Protein AF-A0AA96EK56-F1 (afdb_monomer_lite)

Structure (mmCIF, N/CA/C/O backbone):
data_AF-A0AA96EK56-F1
#
_entry.id   AF-A0AA96EK56-F1
#
loop_
_atom_site.group_PDB
_atom_site.id
_atom_site.type_symbol
_atom_site.label_atom_id
_atom_site.label_alt_id
_atom_site.label_comp_id
_atom_site.label_asym_id
_atom_site.label_entity_id
_atom_site.label_seq_id
_atom_site.pdbx_PDB_ins_code
_atom_site.Cartn_x
_atom_site.Cartn_y
_atom_site.Cartn_z
_atom_site.occupancy
_atom_site.B_iso_or_equiv
_atom_site.auth_seq_id
_atom_site.auth_comp_id
_atom_site.auth_asym_id
_atom_site.auth_atom_id
_atom_site.pdbx_PDB_model_num
ATOM 1 N N . MET A 1 1 ? -5.312 -12.752 24.528 1.00 53.94 1 MET A N 1
ATOM 2 C CA . MET A 1 1 ? -5.010 -11.307 24.641 1.00 53.94 1 MET A CA 1
ATOM 3 C C . MET A 1 1 ? -5.365 -10.680 23.311 1.00 53.94 1 MET A C 1
ATOM 5 O O . MET A 1 1 ? -4.894 -11.195 22.305 1.00 53.94 1 MET A O 1
ATOM 9 N N . ALA A 1 2 ? -6.226 -9.660 23.294 1.00 65.00 2 ALA A N 1
ATOM 10 C CA . ALA A 1 2 ? -6.516 -8.925 22.064 1.00 65.00 2 ALA A CA 1
ATOM 11 C C . ALA A 1 2 ? -5.232 -8.220 21.580 1.00 65.00 2 ALA A C 1
ATOM 13 O O . ALA A 1 2 ? -4.475 -7.719 22.423 1.00 65.00 2 ALA A O 1
ATOM 14 N N . PRO A 1 3 ? -4.930 -8.234 20.271 1.00 75.88 3 PRO A N 1
ATOM 15 C CA . PRO A 1 3 ? -3.764 -7.543 19.743 1.00 75.88 3 PRO A CA 1
ATOM 16 C C . PRO A 1 3 ? -3.931 -6.035 19.967 1.00 75.88 3 PRO A C 1
ATOM 18 O O . PRO A 1 3 ? -5.016 -5.492 19.805 1.00 75.88 3 PRO A O 1
ATOM 21 N N . LYS A 1 4 ? -2.862 -5.347 20.376 1.00 82.00 4 LYS A N 1
ATOM 22 C CA . LYS A 1 4 ? -2.889 -3.895 20.590 1.00 82.00 4 LYS A CA 1
ATOM 23 C C . LYS A 1 4 ? -2.323 -3.189 19.366 1.00 82.00 4 LYS A C 1
ATOM 25 O O . LYS A 1 4 ? -1.251 -3.555 18.889 1.00 82.00 4 LYS A O 1
ATOM 30 N N . PHE A 1 5 ? -3.004 -2.149 18.903 1.00 84.50 5 PHE A N 1
ATOM 31 C CA . PHE A 1 5 ? -2.485 -1.282 17.856 1.00 84.50 5 PHE A CA 1
ATOM 32 C C . PHE A 1 5 ? -1.403 -0.348 18.429 1.00 84.50 5 PHE A C 1
ATOM 34 O O . PHE A 1 5 ? -1.652 0.410 19.365 1.00 84.50 5 PHE A O 1
ATOM 41 N N . THR A 1 6 ? -0.174 -0.437 17.912 1.00 83.62 6 THR A N 1
ATOM 42 C CA . THR A 1 6 ? 0.997 0.321 18.410 1.00 83.62 6 THR A CA 1
ATOM 43 C C . THR A 1 6 ? 1.600 1.257 17.366 1.00 83.62 6 THR A C 1
ATOM 45 O O . THR A 1 6 ? 2.700 1.765 17.562 1.00 83.62 6 THR A O 1
ATOM 48 N N . HIS A 1 7 ? 0.940 1.436 16.224 1.00 85.44 7 HIS A N 1
ATOM 49 C CA . HIS A 1 7 ? 1.453 2.293 15.160 1.00 85.44 7 HIS A CA 1
ATOM 50 C C . HIS A 1 7 ? 1.268 3.770 15.524 1.00 85.44 7 HIS A C 1
ATOM 52 O O . HIS A 1 7 ? 0.227 4.165 16.050 1.00 85.44 7 HIS A O 1
ATOM 58 N N . GLU A 1 8 ? 2.282 4.581 15.231 1.00 84.44 8 GLU A N 1
ATOM 59 C CA . GLU A 1 8 ? 2.285 6.025 15.461 1.00 84.44 8 GLU A CA 1
ATOM 60 C C . GLU A 1 8 ? 2.384 6.765 14.126 1.00 84.44 8 GLU A C 1
ATOM 62 O O . GLU A 1 8 ? 3.226 6.448 13.281 1.00 84.44 8 GLU A O 1
ATOM 67 N N . CYS A 1 9 ? 1.528 7.773 13.950 1.00 82.81 9 CYS A N 1
ATOM 68 C CA . CYS A 1 9 ? 1.567 8.652 12.789 1.00 82.81 9 CYS A CA 1
ATOM 69 C C . CYS A 1 9 ? 2.803 9.558 12.853 1.00 82.81 9 CYS A C 1
ATOM 71 O O . CYS A 1 9 ? 3.092 10.161 13.890 1.00 82.81 9 CYS A O 1
ATOM 73 N N . TYR A 1 10 ? 3.499 9.699 11.725 1.00 79.25 10 TYR A N 1
ATOM 74 C CA . TYR A 1 10 ? 4.645 10.596 11.626 1.00 79.25 10 TYR A CA 1
ATOM 75 C C . TYR A 1 10 ? 4.255 12.069 11.747 1.00 79.25 10 TYR A C 1
ATOM 77 O O . TYR A 1 10 ? 3.291 12.527 11.130 1.00 79.25 10 TYR A O 1
ATOM 85 N N . ASP A 1 11 ? 5.104 12.834 12.430 1.00 82.19 11 ASP A N 1
ATOM 86 C CA . ASP A 1 11 ? 5.088 14.292 12.351 1.00 82.19 11 ASP A CA 1
ATOM 87 C C . ASP A 1 11 ? 5.570 14.769 10.974 1.00 82.19 11 ASP A C 1
ATOM 89 O O . ASP A 1 11 ? 6.413 14.139 10.322 1.00 82.19 11 ASP A O 1
ATOM 93 N N . ASP A 1 12 ? 5.077 15.929 10.542 1.00 80.44 12 ASP A N 1
ATOM 94 C CA . ASP A 1 12 ? 5.386 16.489 9.222 1.00 80.44 12 ASP A CA 1
ATOM 95 C C . ASP A 1 12 ? 6.887 16.752 9.020 1.00 80.44 12 ASP A C 1
ATOM 97 O O . ASP A 1 12 ? 7.416 16.545 7.924 1.00 80.44 12 ASP A O 1
ATOM 101 N N . ALA A 1 13 ? 7.606 17.109 10.089 1.00 81.06 13 ALA A N 1
ATOM 102 C CA . ALA A 1 13 ? 9.058 17.280 10.067 1.00 81.06 13 ALA A CA 1
ATOM 103 C C . ALA A 1 13 ? 9.795 15.959 9.776 1.00 81.06 13 ALA A C 1
ATOM 105 O O . ALA A 1 13 ? 10.721 15.911 8.957 1.00 81.06 13 ALA A O 1
ATOM 106 N N . THR A 1 14 ? 9.356 14.864 10.400 1.00 80.88 14 THR A N 1
ATOM 107 C CA . THR A 1 14 ? 9.932 13.527 10.202 1.00 80.88 14 THR A CA 1
ATOM 108 C C . THR A 1 14 ? 9.676 13.034 8.781 1.00 80.88 14 THR A C 1
ATOM 110 O O . THR A 1 14 ? 10.602 12.571 8.109 1.00 80.88 14 THR A O 1
ATOM 113 N N . ALA A 1 15 ? 8.454 13.218 8.273 1.00 78.06 15 ALA A N 1
ATOM 114 C CA . ALA A 1 15 ? 8.101 12.853 6.904 1.00 78.06 15 ALA A CA 1
ATOM 115 C C . ALA A 1 15 ? 8.898 13.653 5.858 1.00 78.06 15 ALA A C 1
ATOM 117 O O . ALA A 1 15 ? 9.409 13.075 4.896 1.00 78.06 15 ALA A O 1
ATOM 118 N N . ALA A 1 16 ? 9.086 14.962 6.065 1.00 79.19 16 ALA A N 1
ATOM 119 C CA . ALA A 1 16 ? 9.899 15.800 5.181 1.00 79.19 16 ALA A CA 1
ATOM 120 C C . ALA A 1 16 ? 11.374 15.360 5.155 1.00 79.19 16 ALA A C 1
ATOM 122 O O . ALA A 1 16 ? 12.006 15.323 4.094 1.00 79.19 16 ALA A O 1
ATOM 123 N N . THR A 1 17 ? 11.914 14.964 6.309 1.00 82.56 17 THR A N 1
ATOM 124 C CA . THR A 1 17 ? 13.297 14.480 6.430 1.00 82.56 17 THR A CA 1
ATOM 125 C C . THR A 1 17 ? 13.483 13.140 5.714 1.00 82.56 17 THR A C 1
ATOM 127 O O . THR A 1 17 ? 14.450 12.957 4.968 1.00 82.56 17 THR A O 1
ATOM 130 N N . LEU A 1 18 ? 12.526 12.219 5.868 1.00 76.56 18 LEU A N 1
ATOM 131 C CA . LEU A 1 18 ? 12.514 10.937 5.161 1.00 76.56 18 LEU A CA 1
ATOM 132 C C . LEU A 1 18 ? 12.393 11.123 3.648 1.00 76.56 18 LEU A C 1
ATOM 134 O O . LEU A 1 18 ? 13.146 10.484 2.906 1.00 76.56 18 LEU A O 1
ATOM 138 N N . LYS A 1 19 ? 11.533 12.049 3.201 1.00 78.25 19 LYS A N 1
ATOM 139 C CA . LYS A 1 19 ? 11.405 12.426 1.789 1.00 78.25 19 LYS A CA 1
ATOM 140 C C . LYS A 1 19 ? 12.741 12.891 1.232 1.00 78.25 19 LYS A C 1
ATOM 142 O O . LYS A 1 19 ? 13.209 12.356 0.232 1.00 78.25 19 LYS A O 1
ATOM 147 N N . LYS A 1 20 ? 13.402 13.833 1.908 1.00 75.25 20 LYS A N 1
ATOM 148 C CA . LYS A 1 20 ? 14.690 14.386 1.468 1.00 75.25 20 LYS A CA 1
ATOM 149 C C . LYS A 1 20 ? 15.790 13.325 1.386 1.00 75.25 20 LYS A C 1
ATOM 151 O O . LYS A 1 20 ? 16.586 13.359 0.457 1.00 75.25 20 LYS A O 1
ATOM 156 N N . LYS A 1 21 ? 15.827 12.381 2.331 1.00 75.19 21 LYS A N 1
ATOM 157 C CA . LYS A 1 21 ? 16.840 11.314 2.373 1.00 75.19 21 LYS A CA 1
ATOM 158 C C . LYS A 1 21 ? 16.675 10.280 1.253 1.00 75.19 21 LYS A C 1
ATOM 160 O O . LYS A 1 21 ? 17.674 9.734 0.798 1.00 75.19 21 LYS A O 1
ATOM 165 N N . HIS A 1 22 ? 15.441 10.005 0.830 1.00 70.00 22 HIS A N 1
ATOM 166 C CA . HIS A 1 22 ? 15.142 8.925 -0.117 1.00 70.00 22 HIS A CA 1
ATOM 167 C C . HIS A 1 22 ? 14.753 9.410 -1.515 1.00 70.00 22 HIS A C 1
ATOM 169 O O . HIS A 1 22 ? 14.625 8.579 -2.408 1.00 70.00 22 HIS A O 1
ATOM 175 N N . THR A 1 23 ? 14.578 10.721 -1.728 1.00 64.00 23 THR A N 1
ATOM 176 C CA . THR A 1 23 ? 14.319 11.276 -3.064 1.00 64.00 23 THR A CA 1
ATOM 177 C C . THR A 1 23 ? 15.572 11.089 -3.922 1.00 64.00 23 THR A C 1
ATOM 179 O O . THR A 1 23 ? 16.603 11.692 -3.609 1.00 64.00 23 THR A O 1
ATOM 182 N N . PRO A 1 24 ? 15.529 10.259 -4.981 1.00 58.97 24 PRO A N 1
ATOM 183 C CA . PRO A 1 24 ? 16.658 10.142 -5.890 1.00 58.97 24 PRO A CA 1
ATOM 184 C C . PRO A 1 24 ? 16.902 11.494 -6.577 1.00 58.97 24 PRO A C 1
ATOM 186 O O . PRO A 1 24 ? 15.951 12.254 -6.788 1.00 58.97 24 PRO A O 1
ATOM 189 N N . PRO A 1 25 ? 18.156 11.820 -6.938 1.00 61.50 25 PRO A N 1
ATOM 190 C CA . PRO A 1 25 ? 18.436 13.034 -7.694 1.00 61.50 25 PRO A CA 1
ATOM 191 C C . PRO A 1 25 ? 17.586 13.053 -8.976 1.00 61.50 25 PRO A C 1
ATOM 193 O O . PRO A 1 25 ? 17.363 11.989 -9.566 1.00 61.50 25 PRO A O 1
ATOM 196 N N . PRO A 1 26 ? 17.102 14.231 -9.413 1.00 55.59 26 PRO A N 1
ATOM 197 C CA . PRO A 1 26 ? 16.242 14.335 -10.583 1.00 55.59 26 PRO A CA 1
ATOM 198 C C . PRO A 1 26 ? 16.921 13.673 -11.784 1.00 55.59 26 PRO A C 1
ATOM 200 O O . PRO A 1 26 ? 18.045 14.014 -12.160 1.00 55.59 26 PRO A O 1
ATOM 203 N N . ILE A 1 27 ? 16.241 12.690 -12.374 1.00 54.44 27 ILE A N 1
ATOM 204 C CA . ILE A 1 27 ? 16.683 12.069 -13.618 1.00 54.44 27 ILE A CA 1
ATOM 205 C C . ILE A 1 27 ? 16.544 13.147 -14.692 1.00 54.44 27 ILE A C 1
ATOM 207 O O . ILE A 1 27 ? 15.442 13.634 -14.936 1.00 54.44 27 ILE A O 1
ATOM 211 N N . ALA A 1 28 ? 17.663 13.548 -15.300 1.00 50.97 28 ALA A N 1
ATOM 212 C CA . ALA A 1 28 ? 17.655 14.523 -16.385 1.00 50.97 28 ALA A CA 1
ATOM 213 C C . ALA A 1 28 ? 16.632 14.104 -17.465 1.00 50.97 28 ALA A C 1
ATOM 215 O O . ALA A 1 28 ? 16.628 12.927 -17.858 1.00 50.97 28 ALA A O 1
ATOM 216 N N . PRO A 1 29 ? 15.767 15.021 -17.938 1.00 42.47 29 PRO A N 1
ATOM 217 C CA . PRO A 1 29 ? 14.784 14.705 -18.966 1.00 42.47 29 PRO A CA 1
ATOM 218 C C . PRO A 1 29 ? 15.508 14.175 -20.210 1.00 42.47 29 PRO A C 1
ATOM 220 O O . PRO A 1 29 ? 16.436 14.804 -20.712 1.00 42.47 29 PRO A O 1
ATOM 223 N N . GLY A 1 30 ? 15.117 12.982 -20.668 1.00 54.56 30 GLY A N 1
ATOM 224 C CA . GLY A 1 30 ? 15.697 12.334 -21.849 1.00 54.56 30 GLY A CA 1
ATOM 225 C C . GLY A 1 30 ? 16.651 11.164 -21.586 1.00 54.56 30 GLY A C 1
ATOM 226 O O . GLY A 1 30 ? 17.214 10.636 -22.542 1.00 54.56 30 GLY A O 1
ATOM 227 N N . ARG A 1 31 ? 16.843 10.702 -20.340 1.00 50.06 31 ARG A N 1
ATOM 228 C CA . ARG A 1 31 ? 17.556 9.431 -20.107 1.00 50.06 31 ARG A CA 1
ATOM 229 C C . ARG A 1 31 ? 16.654 8.243 -20.476 1.00 50.06 31 ARG A C 1
ATOM 231 O O . ARG A 1 31 ? 15.631 8.065 -19.819 1.00 50.06 31 ARG A O 1
ATOM 238 N N . PRO A 1 32 ? 17.026 7.405 -21.463 1.00 55.78 32 PRO A N 1
ATOM 239 C CA . PRO A 1 32 ? 16.284 6.183 -21.732 1.00 55.78 32 PRO A CA 1
ATOM 240 C C . PRO A 1 32 ? 16.318 5.285 -20.492 1.00 55.78 32 PRO A C 1
ATOM 242 O O . PRO A 1 32 ? 17.369 5.137 -19.849 1.00 55.78 32 PRO A O 1
ATOM 245 N N . THR A 1 33 ? 15.156 4.736 -20.141 1.00 63.62 33 THR A N 1
ATOM 246 C CA . THR A 1 33 ? 14.992 3.755 -19.062 1.00 63.62 33 THR A CA 1
ATOM 247 C C . THR A 1 33 ? 15.891 2.538 -19.306 1.00 63.62 33 THR A C 1
ATOM 249 O O . THR A 1 33 ? 16.283 2.261 -20.440 1.00 63.62 33 THR A O 1
ATOM 252 N N . ALA A 1 34 ? 16.253 1.805 -18.248 1.00 64.50 34 ALA A N 1
ATOM 253 C CA . ALA A 1 34 ? 17.055 0.584 -18.388 1.00 64.50 34 ALA A CA 1
ATOM 254 C C . ALA A 1 34 ? 16.407 -0.396 -19.387 1.00 64.50 34 ALA A C 1
ATOM 256 O O . ALA A 1 34 ? 17.071 -0.844 -20.321 1.00 64.50 34 ALA A O 1
ATOM 257 N N . GLU A 1 35 ? 15.084 -0.571 -19.298 1.00 63.09 35 GLU A N 1
ATOM 258 C CA . GLU A 1 35 ? 14.283 -1.363 -20.239 1.00 63.09 35 GLU A CA 1
ATOM 259 C C . GLU A 1 35 ? 14.498 -0.969 -21.709 1.00 63.09 35 GLU A C 1
ATOM 261 O O . GLU A 1 35 ? 14.769 -1.827 -22.548 1.00 63.09 35 GLU A O 1
ATOM 266 N N . THR A 1 36 ? 14.429 0.326 -22.042 1.00 68.50 36 THR A N 1
ATOM 267 C CA . THR A 1 36 ? 14.584 0.779 -23.438 1.00 68.50 36 THR A CA 1
ATOM 268 C C . THR A 1 36 ? 16.003 0.569 -23.965 1.00 68.50 36 THR A C 1
ATOM 270 O O . THR A 1 36 ? 16.175 0.254 -25.143 1.00 68.50 36 THR A O 1
ATOM 273 N N . LYS A 1 37 ? 17.025 0.655 -23.103 1.00 71.88 37 LYS A N 1
ATOM 274 C CA . LYS A 1 37 ? 18.419 0.363 -23.478 1.00 71.88 37 LYS A CA 1
ATOM 275 C C . LYS A 1 37 ? 18.649 -1.123 -23.748 1.00 71.88 37 LYS A C 1
ATOM 277 O O . LYS A 1 37 ? 19.310 -1.452 -24.731 1.00 71.88 37 LYS A O 1
ATOM 282 N N . PHE A 1 38 ? 18.104 -2.011 -22.915 1.00 72.00 38 PHE A N 1
ATOM 283 C C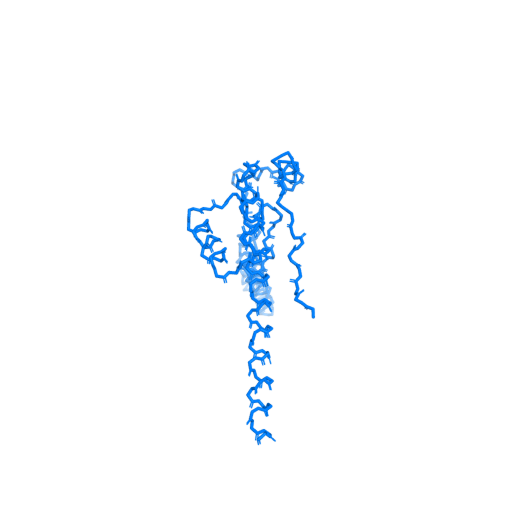A . PHE A 1 38 ? 18.276 -3.458 -23.080 1.00 72.00 38 PHE A CA 1
ATOM 284 C C . PHE A 1 38 ? 17.532 -4.002 -24.300 1.00 72.00 38 PHE A C 1
ATOM 286 O O . PHE A 1 38 ? 18.077 -4.835 -25.024 1.00 72.00 38 PHE A O 1
ATOM 293 N N . VAL A 1 39 ? 16.333 -3.485 -24.581 1.00 70.69 39 VAL A N 1
ATOM 294 C CA . VAL A 1 39 ? 15.585 -3.841 -25.795 1.00 70.69 39 VAL A CA 1
ATOM 295 C C . VAL A 1 39 ? 16.328 -3.372 -27.050 1.00 70.69 39 VAL A C 1
ATOM 297 O O . VAL A 1 39 ? 16.505 -4.157 -27.981 1.00 70.69 39 VAL A O 1
ATOM 300 N N . ALA A 1 40 ? 16.828 -2.131 -27.069 1.00 75.50 40 ALA A N 1
ATOM 301 C CA . ALA A 1 40 ? 17.600 -1.615 -28.201 1.00 75.50 40 ALA A CA 1
ATOM 302 C C . ALA A 1 40 ? 18.900 -2.407 -28.430 1.00 75.50 40 ALA A C 1
ATOM 304 O O . ALA A 1 40 ? 19.209 -2.764 -29.567 1.00 75.50 40 ALA A O 1
ATOM 305 N N . LEU A 1 41 ? 19.631 -2.738 -27.359 1.00 78.50 41 LEU A N 1
ATOM 306 C CA . LEU A 1 41 ? 20.846 -3.554 -27.431 1.00 78.50 41 LEU A CA 1
ATOM 307 C C . LEU A 1 41 ? 20.555 -4.959 -27.984 1.00 78.50 41 LEU A C 1
ATOM 309 O O . LEU A 1 41 ? 21.278 -5.432 -28.860 1.00 78.50 41 LEU A O 1
ATOM 313 N N . GLY A 1 42 ? 19.480 -5.600 -27.513 1.00 72.75 42 GLY A N 1
ATOM 314 C CA . GLY A 1 42 ? 19.061 -6.919 -27.985 1.00 72.75 42 GLY A CA 1
ATOM 315 C C . GLY A 1 42 ? 18.750 -6.934 -29.483 1.00 72.75 42 GLY A C 1
ATOM 316 O O . GLY A 1 42 ? 19.219 -7.816 -30.197 1.00 72.75 42 GLY A O 1
ATOM 317 N N . ILE A 1 43 ? 18.031 -5.923 -29.982 1.00 78.19 43 ILE A N 1
ATOM 318 C CA . ILE A 1 43 ? 17.713 -5.794 -31.413 1.00 78.19 43 ILE A CA 1
ATOM 319 C C . ILE A 1 43 ? 18.991 -5.614 -32.246 1.00 78.19 43 ILE A C 1
ATOM 321 O O . ILE A 1 43 ? 19.180 -6.319 -33.238 1.00 78.19 43 ILE A O 1
ATOM 325 N N . VAL A 1 44 ? 19.893 -4.717 -31.834 1.00 81.44 44 VAL A N 1
ATOM 326 C CA . VAL A 1 44 ? 21.152 -4.455 -32.556 1.00 81.44 44 VAL A CA 1
ATOM 327 C C . VAL A 1 44 ? 22.025 -5.710 -32.638 1.00 81.44 44 VAL A C 1
ATOM 329 O O . VAL A 1 44 ? 22.573 -6.002 -33.700 1.00 81.44 44 VAL A O 1
ATOM 332 N N . LEU A 1 45 ? 22.122 -6.483 -31.552 1.00 76.19 45 LEU A N 1
ATOM 333 C CA . LEU A 1 45 ? 22.910 -7.718 -31.520 1.00 76.19 45 LEU A CA 1
ATOM 334 C C . LEU A 1 45 ? 22.349 -8.798 -32.450 1.00 76.19 45 LEU A C 1
ATOM 336 O O . LEU A 1 45 ? 23.129 -9.465 -33.129 1.00 76.19 45 LEU A O 1
ATOM 340 N N . ILE A 1 46 ? 21.022 -8.935 -32.539 1.00 76.19 46 ILE A N 1
ATOM 341 C CA . ILE A 1 46 ? 20.381 -9.861 -33.484 1.00 76.19 46 ILE A CA 1
ATOM 342 C C . ILE A 1 46 ? 20.751 -9.479 -34.923 1.00 76.19 46 ILE A C 1
ATOM 344 O O . ILE A 1 46 ? 21.250 -10.321 -35.670 1.00 76.19 46 ILE A O 1
ATOM 348 N N . PHE A 1 47 ? 20.575 -8.210 -35.310 1.00 77.81 47 PHE A N 1
ATOM 349 C CA . PHE A 1 47 ? 20.900 -7.755 -36.668 1.00 77.81 47 PHE A CA 1
ATOM 350 C C . PHE A 1 47 ? 22.391 -7.906 -37.003 1.00 77.81 47 PHE A C 1
ATOM 352 O O . PHE A 1 47 ? 22.728 -8.377 -38.090 1.00 77.81 47 PHE A O 1
ATOM 359 N N . ALA A 1 48 ? 23.284 -7.573 -36.067 1.00 76.69 48 ALA A N 1
ATOM 360 C CA . ALA A 1 48 ? 24.724 -7.750 -36.245 1.00 76.69 48 ALA A CA 1
ATOM 361 C C . ALA A 1 48 ? 25.108 -9.231 -36.416 1.00 76.69 48 ALA A C 1
ATOM 363 O O . ALA A 1 48 ? 25.908 -9.565 -37.289 1.00 76.69 48 ALA A O 1
ATOM 364 N N . GLY A 1 49 ? 24.501 -10.132 -35.638 1.00 72.12 49 GLY A N 1
ATOM 365 C CA . GLY A 1 49 ? 24.734 -11.572 -35.742 1.00 72.12 49 GLY A CA 1
ATOM 366 C C . GLY A 1 49 ? 24.266 -12.176 -37.064 1.00 72.12 49 GLY A C 1
ATOM 367 O O . GLY A 1 49 ? 24.972 -13.008 -37.631 1.00 72.12 49 GLY A O 1
ATOM 368 N N . PHE A 1 50 ? 23.127 -11.727 -37.600 1.00 75.38 50 PHE A N 1
ATOM 369 C CA . PHE A 1 50 ? 22.666 -12.135 -38.932 1.00 75.38 50 PHE A CA 1
ATOM 370 C C . PHE A 1 50 ? 23.568 -11.605 -40.051 1.00 75.38 50 PHE A C 1
ATOM 372 O O . PHE A 1 50 ? 23.871 -12.348 -40.984 1.00 75.38 50 PHE A O 1
ATOM 379 N N . ALA A 1 51 ? 24.046 -10.360 -39.949 1.00 75.50 51 ALA A N 1
ATOM 380 C CA . ALA A 1 51 ? 24.976 -9.793 -40.923 1.00 75.50 51 ALA A CA 1
ATOM 381 C C . ALA A 1 51 ? 26.310 -10.561 -40.947 1.00 75.50 51 ALA A C 1
ATOM 383 O O . ALA A 1 51 ? 26.762 -10.986 -42.007 1.00 75.50 51 ALA A O 1
ATOM 384 N N . VAL A 1 52 ? 26.912 -10.813 -39.781 1.00 72.94 52 VAL A N 1
ATOM 385 C CA . VAL A 1 52 ? 28.176 -11.562 -39.670 1.00 72.94 52 VAL A CA 1
ATOM 386 C C . VAL A 1 52 ? 27.982 -13.034 -40.059 1.00 72.94 52 VAL A C 1
ATOM 388 O O . VAL A 1 52 ? 28.761 -13.572 -40.841 1.00 72.94 52 VAL A O 1
ATOM 391 N N . GLY A 1 53 ? 26.918 -13.688 -39.587 1.00 67.69 53 GLY A N 1
ATOM 392 C CA . GLY A 1 53 ? 26.616 -15.078 -39.936 1.00 67.69 53 GLY A CA 1
ATOM 393 C C . GLY A 1 53 ? 26.387 -15.287 -41.437 1.00 67.69 53 GLY A C 1
ATOM 394 O O . GLY A 1 53 ? 26.839 -16.294 -41.982 1.00 67.69 53 GLY A O 1
ATOM 395 N N . GLY A 1 54 ? 25.752 -14.320 -42.110 1.00 70.56 54 GLY A N 1
ATOM 396 C CA . GLY A 1 54 ? 25.543 -14.330 -43.559 1.00 70.56 54 GLY A CA 1
ATOM 397 C C . GLY A 1 54 ? 26.819 -14.077 -44.365 1.00 70.56 54 GLY A C 1
ATOM 398 O O . GLY A 1 54 ? 27.037 -14.740 -45.374 1.00 70.56 54 GLY A O 1
ATOM 399 N N . ILE A 1 55 ? 27.688 -13.170 -43.904 1.00 75.12 55 ILE A N 1
ATOM 400 C CA . ILE A 1 55 ? 28.956 -12.848 -44.583 1.00 75.12 55 ILE A CA 1
ATOM 401 C C . ILE A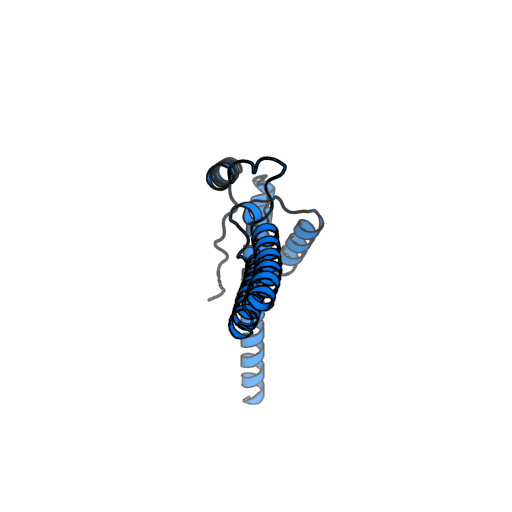 1 55 ? 29.966 -14.000 -44.472 1.00 75.12 55 ILE A C 1
ATOM 403 O O . ILE A 1 55 ? 30.666 -14.295 -45.436 1.00 75.12 55 ILE A O 1
ATOM 407 N N . PHE A 1 56 ? 30.042 -14.663 -43.315 1.00 76.94 56 PHE A N 1
ATOM 408 C CA . PHE A 1 56 ? 31.067 -15.678 -43.036 1.00 76.94 56 PHE A CA 1
ATOM 409 C C . PHE A 1 56 ? 30.564 -17.127 -43.132 1.00 76.94 56 PHE A C 1
ATOM 411 O O . PHE A 1 56 ? 31.311 -18.051 -42.819 1.00 76.94 56 PHE A O 1
ATOM 418 N N . GLY A 1 57 ? 29.307 -17.348 -43.539 1.00 72.94 57 GLY A N 1
ATOM 419 C CA . GLY A 1 57 ? 28.727 -18.694 -43.646 1.00 72.94 57 GLY A CA 1
ATOM 420 C C . GLY A 1 57 ? 28.697 -19.448 -42.312 1.00 72.94 57 GLY A C 1
ATOM 421 O O . GLY A 1 57 ? 28.812 -20.672 -42.282 1.00 72.94 57 GLY A O 1
ATOM 422 N N . ALA A 1 58 ? 28.578 -18.719 -41.201 1.00 75.69 58 ALA A N 1
ATOM 423 C CA . ALA A 1 58 ? 28.674 -19.236 -39.840 1.00 75.69 58 ALA A CA 1
ATOM 424 C C . ALA A 1 58 ? 27.291 -19.192 -39.159 1.00 75.69 58 ALA A C 1
ATOM 426 O O . ALA A 1 58 ? 27.013 -18.279 -38.377 1.00 75.69 58 ALA A O 1
ATOM 427 N N . PRO A 1 59 ? 26.394 -20.162 -39.428 1.00 74.56 59 PRO A N 1
ATOM 428 C CA . PRO A 1 59 ? 25.013 -20.131 -38.932 1.00 74.56 59 PRO A CA 1
ATOM 429 C C . PRO A 1 59 ? 24.923 -20.174 -37.399 1.00 74.56 59 PRO A C 1
ATOM 431 O O . PRO A 1 59 ? 23.971 -19.660 -36.815 1.00 74.56 59 PRO A O 1
ATOM 434 N N . TRP A 1 60 ? 25.942 -20.719 -36.729 1.00 75.19 60 TRP A N 1
ATOM 435 C CA . TRP A 1 60 ? 26.039 -20.741 -35.269 1.00 75.19 60 TRP A CA 1
ATOM 436 C C . TRP A 1 60 ? 26.159 -19.335 -34.653 1.00 75.19 60 TRP A C 1
ATOM 438 O O . TRP A 1 60 ? 25.679 -19.124 -33.541 1.00 75.19 60 TRP A O 1
ATOM 448 N N . VAL A 1 61 ? 26.716 -18.357 -35.381 1.00 73.69 61 VAL A N 1
ATOM 449 C CA . VAL A 1 61 ? 26.802 -16.950 -34.941 1.00 73.69 61 VAL A CA 1
ATOM 450 C C . VAL A 1 61 ? 25.415 -16.303 -34.917 1.00 73.69 61 VAL A C 1
ATOM 452 O O . VAL A 1 61 ? 25.085 -15.587 -33.973 1.00 73.69 61 VAL A O 1
ATOM 455 N N . ALA A 1 62 ? 24.570 -16.605 -35.908 1.00 70.06 62 ALA A N 1
ATOM 456 C CA . ALA A 1 62 ? 23.193 -16.118 -35.949 1.00 70.06 62 ALA A CA 1
ATOM 457 C C . ALA A 1 62 ? 22.344 -16.728 -34.818 1.00 70.06 62 ALA A C 1
ATOM 459 O O . ALA A 1 62 ? 21.610 -16.012 -34.140 1.00 70.06 62 ALA A O 1
ATOM 460 N N . ILE A 1 63 ? 22.506 -18.030 -34.546 1.00 77.88 63 ILE A N 1
ATOM 461 C CA . ILE A 1 63 ? 21.823 -18.712 -33.433 1.00 77.88 63 ILE A CA 1
ATOM 462 C C . ILE A 1 63 ? 22.249 -18.114 -32.082 1.00 77.88 63 ILE A C 1
ATOM 464 O O . ILE A 1 63 ? 21.397 -17.814 -31.244 1.00 77.88 63 ILE A O 1
ATOM 468 N N . ALA A 1 64 ? 23.551 -17.886 -31.878 1.00 76.19 64 ALA A N 1
ATOM 469 C CA . ALA A 1 64 ? 24.066 -17.265 -30.658 1.00 76.19 64 ALA A CA 1
ATOM 470 C C . ALA A 1 64 ? 23.519 -15.839 -30.460 1.00 76.19 64 ALA A C 1
ATOM 472 O O . ALA A 1 64 ? 23.115 -15.479 -29.354 1.00 76.19 64 ALA A O 1
ATOM 473 N N . ALA A 1 65 ? 23.431 -15.045 -31.529 1.00 76.06 65 ALA A N 1
ATOM 474 C CA . ALA A 1 65 ? 22.872 -13.697 -31.473 1.00 76.06 65 ALA A CA 1
ATOM 475 C C . ALA A 1 65 ? 21.370 -13.684 -31.143 1.00 76.06 65 ALA A C 1
ATOM 477 O O . ALA A 1 65 ? 20.925 -12.860 -30.341 1.00 76.06 65 ALA A O 1
ATOM 478 N N . CYS A 1 66 ? 20.593 -14.627 -31.687 1.00 75.75 66 CYS A N 1
ATOM 479 C CA . CYS A 1 66 ? 19.186 -14.805 -31.321 1.00 75.75 66 CYS A CA 1
ATOM 480 C C . CYS A 1 66 ? 19.013 -15.171 -29.840 1.00 75.75 66 CYS A C 1
ATOM 482 O O . CYS A 1 66 ? 18.129 -14.622 -29.182 1.00 75.75 66 CYS A O 1
ATOM 484 N N . LEU A 1 67 ? 19.864 -16.050 -29.297 1.00 81.19 67 LEU A N 1
ATOM 485 C CA . LEU A 1 67 ? 19.826 -16.423 -27.878 1.00 81.19 67 LEU A CA 1
ATOM 486 C C . LEU A 1 67 ? 20.152 -15.238 -26.964 1.00 81.19 67 LEU A C 1
ATOM 488 O O . LEU A 1 67 ? 19.448 -15.013 -25.982 1.00 81.19 67 LEU A O 1
ATOM 492 N N . ILE A 1 68 ? 21.171 -14.444 -27.303 1.00 80.25 68 ILE A N 1
ATOM 493 C CA . ILE A 1 68 ? 21.534 -13.248 -26.531 1.00 80.25 68 ILE A CA 1
ATOM 494 C C . ILE A 1 68 ? 20.406 -12.210 -26.585 1.00 80.25 68 ILE A C 1
ATOM 496 O O . ILE A 1 68 ? 20.009 -11.683 -25.548 1.00 80.25 68 ILE A O 1
ATOM 500 N N . GLY A 1 69 ? 19.831 -11.961 -27.765 1.00 76.12 69 GLY A N 1
ATOM 501 C CA . GLY A 1 69 ? 18.691 -11.054 -27.909 1.00 76.12 69 GLY A CA 1
ATOM 502 C C . GLY A 1 69 ? 17.463 -11.509 -27.111 1.00 76.12 69 GLY A C 1
ATOM 503 O O . GLY A 1 69 ? 16.819 -10.694 -26.448 1.00 76.12 69 GLY A O 1
ATOM 504 N N . PHE A 1 70 ? 17.179 -12.815 -27.099 1.00 80.06 70 PHE A N 1
ATOM 505 C CA . PHE A 1 70 ? 16.115 -13.398 -26.283 1.00 80.06 70 PHE A CA 1
ATOM 506 C C . PHE A 1 70 ? 16.380 -13.231 -24.780 1.00 80.06 70 PHE A C 1
ATOM 508 O O . PHE A 1 70 ? 15.479 -12.834 -24.043 1.00 80.06 70 PHE A O 1
ATOM 515 N N . LEU A 1 71 ? 17.614 -13.457 -24.320 1.00 79.75 71 LEU A N 1
ATOM 516 C CA . LEU A 1 71 ? 17.999 -13.245 -22.920 1.00 79.75 71 LEU A CA 1
ATOM 517 C C . LEU A 1 71 ? 17.871 -11.774 -22.502 1.00 79.75 71 LEU A C 1
ATOM 519 O O . LEU A 1 71 ? 17.333 -11.501 -21.431 1.00 79.75 71 LEU A O 1
ATOM 523 N N . CYS A 1 72 ? 18.275 -10.822 -23.350 1.00 78.75 72 CYS A N 1
ATOM 524 C CA . CYS A 1 72 ? 18.077 -9.391 -23.092 1.00 78.75 72 CYS A CA 1
ATOM 525 C C . CYS A 1 72 ? 16.588 -9.020 -22.991 1.00 78.75 72 CYS A C 1
ATOM 527 O O . CYS A 1 72 ? 16.195 -8.239 -22.122 1.00 78.75 72 CYS A O 1
ATOM 529 N N . PHE A 1 73 ? 15.740 -9.605 -23.841 1.00 78.12 73 PHE A N 1
ATOM 530 C CA . PHE A 1 73 ? 14.293 -9.406 -23.774 1.00 78.12 73 PHE A CA 1
ATOM 531 C C . PHE A 1 73 ? 13.693 -10.004 -22.496 1.00 78.12 73 PHE A C 1
ATOM 533 O O . PHE A 1 73 ? 12.926 -9.332 -21.807 1.00 78.12 73 PHE A O 1
ATOM 540 N N . MET A 1 74 ? 14.079 -11.227 -22.126 1.00 78.12 74 MET A N 1
ATOM 541 C CA . MET A 1 74 ? 13.646 -11.851 -20.873 1.00 78.12 74 MET A CA 1
ATOM 542 C C . MET A 1 74 ? 14.085 -11.030 -19.658 1.00 78.12 74 MET A C 1
ATOM 544 O O . MET A 1 74 ? 13.279 -10.810 -18.759 1.00 78.12 74 MET A O 1
ATOM 548 N N . TRP A 1 75 ? 15.307 -10.493 -19.662 1.00 78.12 75 TRP A N 1
ATOM 549 C CA . TRP A 1 75 ? 15.791 -9.607 -18.602 1.00 78.12 75 TRP A CA 1
ATOM 550 C C . TRP A 1 75 ? 14.937 -8.338 -18.467 1.00 78.12 75 TRP A C 1
ATOM 552 O O . TRP A 1 75 ? 14.509 -8.007 -17.365 1.00 78.12 75 TRP A O 1
ATOM 562 N N . SER A 1 76 ? 14.573 -7.685 -19.579 1.00 73.75 76 SER A N 1
ATOM 563 C CA . SER A 1 76 ? 13.654 -6.532 -19.531 1.00 73.75 76 SER A CA 1
ATOM 564 C C . SER A 1 76 ? 12.273 -6.887 -18.965 1.00 73.75 76 SER A C 1
ATOM 566 O O . SER A 1 76 ? 11.646 -6.070 -18.299 1.00 73.75 76 SER A O 1
ATOM 568 N N . ARG A 1 77 ? 11.793 -8.121 -19.179 1.00 75.19 77 ARG A N 1
ATOM 569 C CA . ARG A 1 77 ? 10.526 -8.597 -18.606 1.00 75.19 77 ARG A CA 1
ATOM 570 C C . ARG A 1 77 ? 10.640 -8.850 -17.108 1.00 75.19 77 ARG A C 1
ATOM 572 O O . ARG A 1 77 ? 9.678 -8.578 -16.395 1.00 75.19 77 ARG A O 1
ATOM 579 N N . VAL A 1 78 ? 11.791 -9.340 -16.648 1.00 76.50 78 VAL A N 1
ATOM 580 C CA . VAL A 1 78 ? 12.093 -9.499 -15.220 1.00 76.50 78 VAL A CA 1
ATOM 581 C C . VAL A 1 78 ? 12.160 -8.133 -14.541 1.00 76.50 78 VAL A C 1
ATOM 583 O O . VAL A 1 78 ? 11.470 -7.949 -13.547 1.00 76.50 78 VAL A O 1
ATOM 586 N N . GLU A 1 79 ? 12.853 -7.144 -15.113 1.00 71.44 79 GLU A N 1
ATOM 587 C CA . GLU A 1 79 ? 12.870 -5.768 -14.581 1.00 71.44 79 GLU A CA 1
ATOM 588 C C . GLU A 1 79 ? 11.464 -5.133 -14.564 1.00 71.44 79 GLU A C 1
ATOM 590 O O . GLU A 1 79 ? 11.068 -4.511 -13.576 1.00 71.44 79 GLU A O 1
ATOM 595 N N . ALA A 1 80 ? 10.662 -5.345 -15.613 1.00 66.06 80 ALA A N 1
ATOM 596 C CA . ALA A 1 80 ? 9.272 -4.879 -15.685 1.00 66.06 80 ALA A CA 1
ATOM 597 C C . ALA A 1 80 ? 8.342 -5.570 -14.673 1.00 66.06 80 ALA A C 1
ATOM 599 O O . ALA A 1 80 ? 7.287 -5.041 -14.307 1.00 66.06 80 ALA A O 1
ATOM 600 N N . TRP A 1 81 ? 8.663 -6.805 -14.291 1.00 69.94 81 TRP A N 1
ATOM 601 C CA . TRP A 1 81 ? 7.926 -7.562 -13.285 1.00 69.94 81 TRP A CA 1
ATOM 602 C C . TRP A 1 81 ? 8.354 -7.145 -11.878 1.00 69.94 81 TRP A C 1
ATOM 604 O O . TRP A 1 81 ? 7.499 -6.898 -11.029 1.00 69.94 81 TRP A O 1
ATOM 614 N N . GLU A 1 82 ? 9.656 -6.985 -11.658 1.00 63.38 82 GLU A N 1
ATOM 615 C CA . GLU A 1 82 ? 10.241 -6.535 -10.400 1.00 63.38 82 GLU A CA 1
ATOM 616 C C . GLU A 1 82 ? 9.839 -5.095 -10.082 1.00 63.38 82 GLU A C 1
ATOM 618 O O . GLU A 1 82 ? 9.542 -4.798 -8.934 1.00 63.3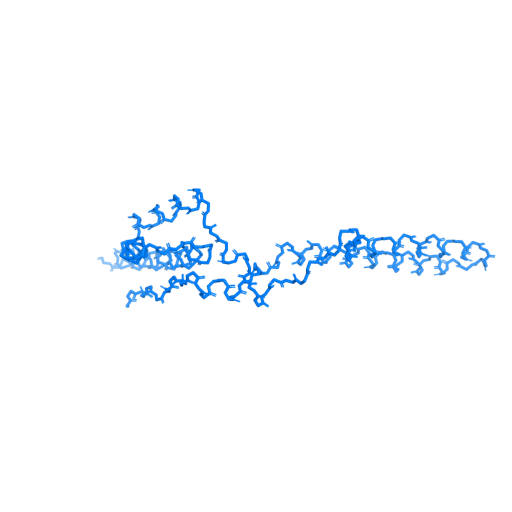8 82 GLU A O 1
ATOM 623 N N . SER A 1 83 ? 9.716 -4.213 -11.077 1.00 57.59 83 SER A N 1
ATOM 624 C CA . SER A 1 83 ? 9.194 -2.854 -10.877 1.00 57.59 83 SER A CA 1
ATOM 625 C C . SER A 1 83 ? 7.725 -2.838 -10.439 1.00 57.59 83 SER A C 1
ATOM 627 O O . SER A 1 83 ? 7.347 -2.002 -9.622 1.00 57.59 83 SER A O 1
ATOM 629 N N . ARG A 1 84 ? 6.911 -3.790 -10.917 1.00 55.22 84 ARG A N 1
ATOM 630 C CA . ARG A 1 84 ? 5.499 -3.955 -10.524 1.00 55.22 84 ARG A CA 1
ATOM 631 C C . ARG A 1 84 ? 5.312 -4.593 -9.150 1.00 55.22 84 ARG A C 1
ATOM 633 O O . ARG A 1 84 ? 4.331 -4.291 -8.482 1.00 55.22 84 ARG A O 1
ATOM 640 N N . HIS A 1 85 ? 6.229 -5.468 -8.747 1.00 51.88 85 HIS A N 1
ATOM 641 C CA . HIS A 1 85 ? 6.209 -6.142 -7.442 1.00 51.88 85 HIS A CA 1
ATOM 642 C C . HIS A 1 85 ? 7.185 -5.514 -6.446 1.00 51.88 85 HIS A C 1
ATOM 644 O O . HIS A 1 85 ? 7.391 -6.048 -5.352 1.00 51.88 85 HIS A O 1
ATOM 650 N N . ARG A 1 86 ? 7.807 -4.386 -6.812 1.00 53.34 86 ARG A N 1
ATOM 651 C CA . ARG A 1 86 ? 8.728 -3.672 -5.942 1.00 53.34 86 ARG A CA 1
ATOM 652 C C . ARG A 1 86 ? 7.946 -3.288 -4.705 1.00 53.34 86 ARG A C 1
ATOM 654 O O . ARG A 1 86 ? 6.878 -2.687 -4.817 1.00 53.34 86 ARG A O 1
ATOM 661 N N . ARG A 1 87 ? 8.477 -3.637 -3.529 1.00 51.69 87 ARG A N 1
ATOM 662 C CA . ARG A 1 87 ? 7.917 -3.108 -2.290 1.00 51.69 87 ARG A CA 1
ATOM 663 C C . ARG A 1 87 ? 7.840 -1.588 -2.455 1.00 51.69 87 ARG A C 1
ATOM 665 O O . ARG A 1 87 ? 8.858 -1.002 -2.845 1.00 51.69 87 ARG A O 1
ATOM 672 N N . PRO A 1 88 ? 6.661 -0.993 -2.246 1.00 58.47 88 PRO A N 1
ATOM 673 C CA . PRO A 1 88 ? 6.479 0.443 -2.359 1.00 58.47 88 PRO A CA 1
ATOM 674 C C . PRO A 1 88 ? 7.588 1.138 -1.585 1.00 58.47 88 PRO A C 1
ATOM 676 O O . PRO A 1 88 ? 7.975 0.712 -0.493 1.00 58.47 88 PRO A O 1
ATOM 679 N N . GLY A 1 89 ? 8.199 2.128 -2.224 1.00 63.03 89 GLY A N 1
ATOM 680 C CA . GLY A 1 89 ? 9.343 2.795 -1.632 1.00 63.03 89 GLY A CA 1
ATOM 681 C C . GLY A 1 89 ? 8.911 3.556 -0.383 1.00 63.03 89 GLY A C 1
ATOM 682 O O . GLY A 1 89 ? 7.759 3.960 -0.255 1.00 63.03 89 GLY A O 1
ATOM 683 N N . VAL A 1 90 ? 9.869 3.877 0.488 1.00 63.78 90 VAL A N 1
ATOM 684 C CA . VAL A 1 90 ? 9.657 4.786 1.634 1.00 63.78 90 VAL A CA 1
ATOM 685 C C . VAL A 1 90 ? 8.988 6.107 1.205 1.00 63.78 90 VAL A C 1
ATOM 687 O O . VAL A 1 90 ? 8.327 6.755 2.007 1.00 63.78 90 VAL A O 1
ATOM 690 N N . LEU A 1 91 ? 9.147 6.513 -0.062 1.00 64.56 91 LEU A N 1
ATOM 691 C CA . LEU A 1 91 ? 8.505 7.694 -0.645 1.00 64.56 91 LEU A CA 1
ATOM 692 C C . LEU A 1 91 ? 7.004 7.522 -0.923 1.00 64.56 91 LEU A C 1
ATOM 694 O O . LEU A 1 91 ? 6.263 8.487 -0.757 1.00 64.56 91 LEU A O 1
ATOM 698 N N . ASP A 1 92 ? 6.565 6.328 -1.314 1.00 70.31 92 ASP A N 1
ATOM 699 C CA . ASP A 1 92 ? 5.148 6.035 -1.562 1.00 70.31 92 ASP A CA 1
ATOM 700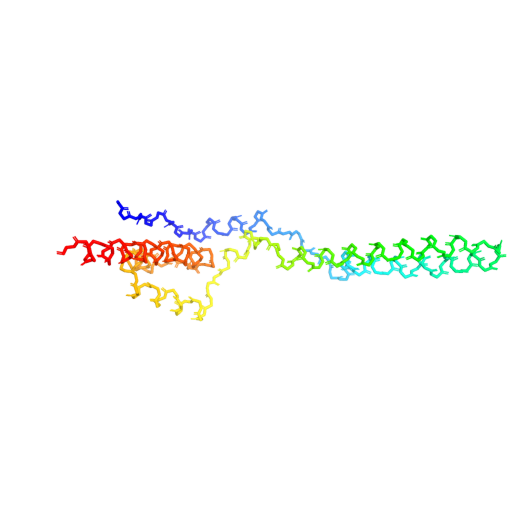 C C . ASP A 1 92 ? 4.396 5.927 -0.227 1.00 70.31 92 ASP A C 1
ATOM 702 O O . ASP A 1 92 ? 3.248 6.337 -0.096 1.00 70.31 92 ASP A O 1
ATOM 706 N N . GLU A 1 93 ? 5.086 5.442 0.807 1.00 72.62 93 GLU A N 1
ATOM 707 C CA . GLU A 1 93 ? 4.573 5.328 2.173 1.00 72.62 93 GLU A CA 1
ATOM 708 C C . GLU A 1 93 ? 4.286 6.681 2.847 1.00 72.62 93 GLU A C 1
ATOM 710 O O . GLU A 1 93 ? 3.402 6.767 3.702 1.00 72.62 93 GLU A O 1
ATOM 715 N N . ILE A 1 94 ? 5.022 7.737 2.481 1.00 81.06 94 ILE A N 1
ATOM 716 C CA . ILE A 1 94 ? 4.874 9.081 3.067 1.00 81.06 94 ILE A CA 1
ATOM 717 C C . ILE A 1 94 ? 3.912 9.989 2.290 1.00 81.06 94 ILE A C 1
ATOM 719 O O . ILE A 1 94 ? 3.738 11.155 2.661 1.00 81.06 94 ILE A O 1
ATOM 723 N N . GLU A 1 95 ? 3.330 9.496 1.199 1.00 82.31 95 GLU A N 1
ATOM 724 C CA . GLU A 1 95 ? 2.364 10.253 0.413 1.00 82.31 95 GLU A CA 1
ATOM 725 C C . GLU A 1 95 ? 1.083 10.477 1.236 1.00 82.31 95 GLU A C 1
ATOM 727 O O . GLU A 1 95 ? 0.636 9.548 1.920 1.00 82.31 95 GLU A O 1
ATOM 732 N N . PRO A 1 96 ? 0.510 11.698 1.235 1.00 85.56 96 PRO A N 1
ATOM 733 C CA . PRO A 1 96 ? -0.758 11.949 1.908 1.00 85.56 96 PRO A CA 1
ATOM 734 C C . PRO A 1 96 ? -1.872 11.098 1.294 1.00 85.56 96 PRO A C 1
ATOM 736 O O . PRO A 1 96 ? -1.843 10.798 0.100 1.00 85.56 96 PRO A O 1
ATOM 739 N N . LEU A 1 97 ? -2.851 10.731 2.119 1.00 86.75 97 LEU A N 1
ATOM 740 C CA . LEU A 1 97 ? -4.008 9.964 1.662 1.00 86.75 97 LEU A CA 1
ATOM 741 C C . LEU A 1 97 ? -4.888 10.791 0.721 1.00 86.75 97 LEU A C 1
ATOM 743 O O . LEU A 1 97 ? -5.139 11.976 0.964 1.00 86.75 97 LEU A O 1
ATOM 747 N N . ASP A 1 98 ? -5.397 10.146 -0.325 1.00 89.38 98 ASP A N 1
ATOM 748 C CA . ASP A 1 98 ? -6.451 10.716 -1.159 1.00 89.38 98 ASP A CA 1
ATOM 749 C C . ASP A 1 98 ? -7.835 10.634 -0.473 1.00 89.38 98 ASP A C 1
ATOM 751 O O . ASP A 1 98 ? -8.016 10.007 0.574 1.00 89.38 98 ASP A O 1
ATOM 755 N N . ALA A 1 99 ? -8.852 11.281 -1.051 1.00 86.19 99 ALA A N 1
ATOM 756 C CA . ALA A 1 99 ? -10.197 11.298 -0.466 1.00 86.19 99 ALA A CA 1
ATOM 757 C C . ALA A 1 99 ? -10.828 9.896 -0.346 1.00 86.19 99 ALA A C 1
ATOM 759 O O . ALA A 1 99 ? -11.582 9.627 0.588 1.00 86.19 99 ALA A O 1
ATOM 760 N N . ARG A 1 100 ? -10.521 8.986 -1.277 1.00 88.94 100 ARG A N 1
ATOM 761 C CA . ARG A 1 100 ? -11.049 7.617 -1.269 1.00 88.94 100 ARG A CA 1
ATOM 762 C C . ARG A 1 100 ? -10.385 6.789 -0.169 1.00 88.94 100 ARG A C 1
ATOM 764 O O . ARG A 1 100 ? -11.050 6.007 0.505 1.00 88.94 100 ARG A O 1
ATOM 771 N N . GLU A 1 101 ? -9.085 6.958 -0.001 1.00 88.44 101 GLU A N 1
ATOM 772 C CA . GLU A 1 101 ? -8.263 6.338 1.025 1.00 88.44 101 GLU A CA 1
ATOM 773 C C . GLU A 1 101 ? -8.641 6.832 2.427 1.00 88.44 101 GLU A C 1
ATOM 775 O O . GLU A 1 101 ? -8.744 6.021 3.347 1.00 88.44 101 GLU A O 1
ATOM 780 N N . LEU A 1 102 ? -8.933 8.128 2.580 1.00 87.88 102 LEU A N 1
ATOM 781 C CA . LEU A 1 102 ? -9.468 8.693 3.822 1.00 87.88 102 LEU A CA 1
ATOM 782 C C . LEU A 1 102 ? -10.828 8.089 4.186 1.00 87.88 102 LEU A C 1
ATOM 784 O O . LEU A 1 102 ? -11.008 7.672 5.329 1.00 87.88 102 LEU A O 1
ATOM 788 N N . ASN A 1 103 ? -11.749 7.972 3.222 1.00 89.94 103 ASN A N 1
ATOM 789 C CA . ASN A 1 103 ? -13.044 7.320 3.449 1.00 89.94 103 ASN A CA 1
ATOM 790 C C . ASN A 1 103 ? -12.863 5.860 3.876 1.00 89.94 103 ASN A C 1
ATOM 792 O O . ASN A 1 103 ? -13.442 5.432 4.864 1.00 89.94 103 ASN A O 1
ATOM 796 N N . ARG A 1 104 ? -11.970 5.117 3.210 1.00 87.75 104 ARG A N 1
ATOM 797 C CA . ARG A 1 104 ? -11.651 3.736 3.599 1.00 87.75 104 ARG A CA 1
ATOM 798 C C . ARG A 1 104 ? -11.111 3.648 5.029 1.00 87.75 104 ARG A C 1
ATOM 800 O O . ARG A 1 104 ? -11.391 2.686 5.738 1.00 87.75 104 ARG A O 1
ATOM 807 N N . MET A 1 105 ? -10.309 4.622 5.450 1.00 87.75 105 MET A N 1
ATOM 808 C CA . MET A 1 105 ? -9.794 4.669 6.814 1.00 87.75 105 MET A CA 1
ATOM 809 C C . MET A 1 105 ? -10.893 4.988 7.834 1.00 87.75 105 MET A C 1
ATOM 811 O O . MET A 1 105 ? -10.884 4.416 8.923 1.00 87.75 105 MET A O 1
ATOM 815 N N . ALA A 1 106 ? -11.849 5.848 7.475 1.00 87.75 106 ALA A N 1
ATOM 816 C CA . ALA A 1 106 ? -13.033 6.122 8.284 1.00 87.75 106 ALA A CA 1
ATOM 817 C C . ALA A 1 106 ? -13.921 4.873 8.428 1.00 87.75 106 ALA A C 1
ATOM 819 O O . ALA A 1 106 ? -14.259 4.514 9.552 1.00 87.75 106 ALA A O 1
ATOM 820 N N . ASP A 1 107 ? -14.180 4.141 7.340 1.00 91.25 107 ASP A N 1
ATOM 821 C CA . ASP A 1 107 ? -14.948 2.885 7.368 1.00 91.25 107 ASP A CA 1
ATOM 822 C C . ASP A 1 107 ? -14.303 1.846 8.309 1.00 91.25 107 ASP A C 1
ATOM 824 O O . ASP A 1 107 ? -14.977 1.165 9.088 1.00 91.25 107 ASP A O 1
ATOM 828 N N . MET A 1 108 ? -12.966 1.742 8.291 1.00 89.19 108 MET A N 1
ATOM 829 C CA . MET A 1 108 ? -12.232 0.887 9.232 1.00 89.19 108 MET A CA 1
ATOM 830 C C . MET A 1 108 ? -12.348 1.388 10.676 1.00 89.19 108 MET A C 1
ATOM 832 O O . MET A 1 108 ? -12.467 0.579 11.591 1.00 89.19 108 MET A O 1
ATOM 836 N N . ALA A 1 109 ? -12.329 2.702 10.901 1.00 87.94 109 ALA A N 1
ATOM 837 C CA . ALA A 1 109 ? -12.502 3.274 12.234 1.00 87.94 109 ALA A CA 1
ATOM 838 C C . ALA A 1 109 ? -13.902 3.002 12.807 1.00 87.94 109 ALA A C 1
ATOM 840 O O . ALA A 1 109 ? -14.038 2.842 14.016 1.00 87.94 109 ALA A O 1
ATOM 841 N N . GLU A 1 110 ? -14.935 2.953 11.966 1.00 88.75 110 GLU A N 1
ATOM 842 C CA . GLU A 1 110 ? -16.296 2.591 12.381 1.00 88.75 110 GLU A CA 1
ATOM 843 C C . GLU A 1 110 ? -16.425 1.093 12.678 1.00 88.75 110 GLU A C 1
ATOM 845 O O . GLU A 1 110 ? -17.080 0.701 13.643 1.00 88.75 110 GLU A O 1
ATOM 850 N N . THR A 1 111 ? -15.759 0.255 11.881 1.00 88.12 111 THR A N 1
ATOM 851 C CA . THR A 1 111 ? -15.824 -1.209 12.013 1.00 88.12 111 THR A CA 1
ATOM 852 C C . THR A 1 111 ? -15.001 -1.728 13.198 1.00 88.12 111 THR A C 1
ATOM 854 O O . THR A 1 111 ? -15.421 -2.663 13.882 1.00 88.12 111 THR A O 1
ATOM 857 N N . TYR A 1 112 ? -13.841 -1.119 13.467 1.00 88.38 112 TYR A N 1
ATOM 858 C CA . TYR A 1 112 ? -12.897 -1.550 14.501 1.00 88.38 112 TYR A CA 1
ATOM 859 C C . TYR A 1 112 ? -12.704 -0.444 15.556 1.00 88.38 112 TYR A C 1
ATOM 861 O O . TYR A 1 112 ? -11.902 0.476 15.356 1.00 88.38 112 TYR A O 1
ATOM 869 N N . PRO A 1 113 ? -13.363 -0.548 16.728 1.00 86.06 113 PRO A N 1
ATOM 870 C CA . PRO A 1 113 ? -13.281 0.458 17.795 1.00 86.06 113 PRO A CA 1
ATOM 871 C C . PRO A 1 113 ? -11.853 0.722 18.291 1.00 86.06 113 PRO A C 1
ATOM 873 O O . PRO A 1 113 ? -11.516 1.824 18.726 1.00 86.06 113 PRO A O 1
ATOM 876 N N . GLU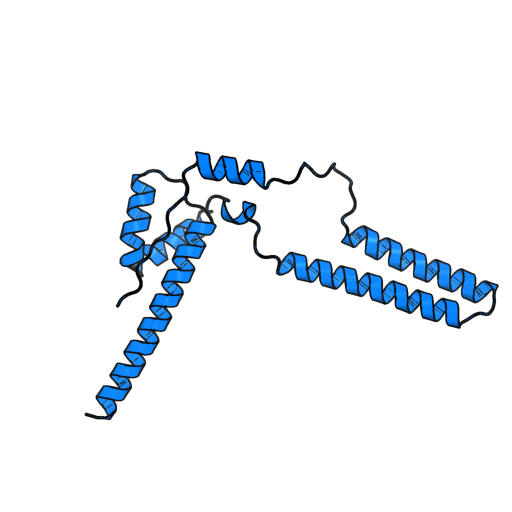 A 1 114 ? -10.995 -0.294 18.204 1.00 85.19 114 GLU A N 1
ATOM 877 C CA . GLU A 1 114 ? -9.584 -0.222 18.578 1.00 85.19 114 GLU A CA 1
ATOM 878 C C . GLU A 1 114 ? -8.821 0.782 17.702 1.00 85.19 114 GLU A C 1
ATOM 880 O O . GLU A 1 114 ? -8.014 1.549 18.220 1.00 85.19 114 GLU A O 1
ATOM 885 N N . LEU A 1 115 ? -9.136 0.859 16.403 1.00 88.12 115 LEU A N 1
ATOM 886 C CA . LEU A 1 115 ? -8.549 1.839 15.484 1.00 88.12 115 LEU A CA 1
ATOM 887 C C . LEU A 1 115 ? -9.154 3.236 15.664 1.00 88.12 115 LEU A C 1
ATOM 889 O O . LEU A 1 115 ? -8.447 4.235 15.516 1.00 88.12 115 LEU A O 1
ATOM 893 N N . HIS A 1 116 ? -10.437 3.314 16.029 1.00 88.00 116 HIS A N 1
ATOM 894 C CA . HIS A 1 116 ? -11.174 4.572 16.170 1.00 88.00 116 HIS A CA 1
ATOM 895 C C . HIS A 1 116 ? -10.478 5.576 17.096 1.00 88.00 116 HIS A C 1
ATOM 897 O O . HIS A 1 116 ? -10.333 6.755 16.760 1.00 88.00 116 HIS A O 1
ATOM 903 N N . SER A 1 117 ? -10.014 5.107 18.258 1.00 86.62 117 SER A N 1
ATOM 904 C CA . SER A 1 117 ? -9.353 5.959 19.254 1.00 86.62 117 SER A CA 1
ATOM 905 C C . SER A 1 117 ? -8.045 6.570 18.737 1.00 86.62 117 SER A C 1
ATOM 907 O O . SER A 1 117 ? -7.798 7.760 18.939 1.00 86.62 117 SER A O 1
ATOM 909 N N . HIS A 1 118 ? -7.245 5.788 18.008 1.00 86.88 118 HIS A N 1
ATOM 910 C CA . HIS A 1 118 ? -5.978 6.232 17.431 1.00 86.88 118 HIS A CA 1
ATOM 911 C C . HIS A 1 118 ? -6.194 7.216 16.280 1.00 86.88 118 HIS A C 1
ATOM 913 O O . HIS A 1 118 ? -5.578 8.281 16.259 1.00 86.88 118 HIS A O 1
ATOM 919 N N . ILE A 1 119 ? -7.119 6.908 15.369 1.00 86.75 119 ILE A N 1
ATOM 920 C CA . ILE A 1 119 ? -7.433 7.776 14.228 1.00 86.75 119 ILE A CA 1
ATOM 921 C C . ILE A 1 119 ? -7.984 9.120 14.714 1.00 86.75 119 ILE A C 1
ATOM 923 O O . ILE A 1 119 ? -7.536 10.176 14.267 1.00 86.75 119 ILE A O 1
ATOM 927 N N . THR A 1 120 ? -8.895 9.103 15.689 1.00 87.31 120 THR A N 1
ATOM 928 C CA . THR A 1 120 ? -9.457 10.328 16.274 1.00 87.31 120 THR A CA 1
ATOM 929 C C . THR A 1 120 ? -8.385 11.167 16.971 1.00 87.31 120 THR A C 1
ATOM 931 O O . THR A 1 120 ? -8.392 12.394 16.850 1.00 87.31 120 THR A O 1
ATOM 934 N N . ALA A 1 121 ? -7.435 10.529 17.666 1.00 87.75 121 ALA A N 1
ATOM 935 C CA . ALA A 1 121 ? -6.302 11.225 18.272 1.00 87.75 121 ALA A CA 1
ATOM 936 C C . ALA A 1 121 ? -5.431 11.916 17.211 1.00 87.75 121 ALA A C 1
ATOM 938 O O . ALA A 1 121 ? -5.142 13.102 17.349 1.00 87.75 121 ALA A O 1
ATOM 939 N N . TRP A 1 122 ? -5.098 11.234 16.111 1.00 89.25 122 TRP A N 1
ATOM 940 C CA . TRP A 1 122 ? -4.310 11.824 15.022 1.00 89.25 122 TRP A CA 1
ATOM 941 C C . TRP A 1 122 ? -5.014 13.007 14.352 1.00 89.25 122 TRP A C 1
ATOM 943 O O . TRP A 1 122 ? -4.382 14.030 14.083 1.00 89.25 122 TRP A O 1
ATOM 953 N N . VAL A 1 123 ? -6.330 12.905 14.140 1.00 86.19 123 VAL A N 1
ATOM 954 C CA . VAL A 1 123 ? -7.146 14.005 13.601 1.00 86.19 123 VAL A CA 1
ATOM 955 C C . VAL A 1 123 ? -7.171 15.189 14.571 1.00 86.19 123 VAL A C 1
ATOM 957 O O . VAL A 1 123 ? -6.994 16.335 14.155 1.00 86.19 123 VAL A O 1
ATOM 960 N N . LYS A 1 124 ? -7.326 14.934 15.877 1.00 87.75 124 LYS A N 1
ATOM 961 C CA . LYS A 1 124 ? -7.309 15.973 16.918 1.00 87.75 124 LYS A CA 1
ATOM 962 C C . LYS A 1 124 ? -5.948 16.669 17.023 1.00 87.75 124 LYS A C 1
ATOM 964 O O . LYS A 1 124 ? -5.898 17.882 17.215 1.00 87.75 124 LYS A O 1
ATOM 969 N N . GLU A 1 125 ? -4.864 15.917 16.853 1.00 85.94 125 GLU A N 1
ATOM 970 C CA . GLU A 1 125 ? -3.484 16.415 16.788 1.00 85.94 125 GLU A CA 1
ATOM 971 C C . GLU A 1 125 ? -3.153 17.116 15.458 1.00 85.94 125 GLU A C 1
ATOM 973 O O . GLU A 1 125 ? -2.060 17.657 15.313 1.00 85.94 125 GLU A O 1
ATOM 978 N N . ARG A 1 126 ? -4.096 17.156 14.503 1.00 82.31 126 ARG A N 1
ATOM 979 C CA . ARG A 1 126 ? -3.932 17.734 13.157 1.00 82.31 126 ARG A CA 1
ATOM 980 C C . ARG A 1 126 ? -2.771 17.120 12.369 1.00 82.31 126 ARG A C 1
ATOM 982 O O . ARG A 1 126 ? -2.106 17.816 11.604 1.00 82.31 126 ARG A O 1
ATOM 989 N N . LYS A 1 127 ? -2.525 15.822 12.547 1.00 84.06 127 LYS A N 1
ATOM 990 C CA . LYS A 1 127 ? -1.478 15.109 11.811 1.00 84.06 127 LYS A CA 1
ATOM 991 C C . LYS A 1 127 ? -1.911 14.821 10.375 1.00 84.06 127 LYS A C 1
ATOM 993 O O . LYS A 1 127 ? -3.065 14.478 10.116 1.00 84.06 127 LYS A O 1
ATOM 998 N N . THR A 1 128 ? -0.966 14.922 9.442 1.00 84.75 128 THR A N 1
ATOM 999 C CA . THR A 1 128 ? -1.187 14.522 8.049 1.00 84.75 128 THR A CA 1
ATOM 1000 C C . THR A 1 128 ? -1.138 13.001 7.942 1.00 84.75 128 THR A C 1
ATOM 1002 O O . THR A 1 128 ? -0.067 12.407 8.081 1.00 84.75 128 THR A O 1
ATOM 1005 N N . LEU A 1 129 ? -2.286 12.386 7.667 1.00 87.06 129 LEU A N 1
ATOM 1006 C CA . LEU A 1 129 ? -2.406 10.945 7.459 1.00 87.06 129 LEU A CA 1
ATOM 1007 C C . LEU A 1 129 ? -1.819 10.544 6.104 1.00 87.06 129 LEU A C 1
ATOM 1009 O O . LEU A 1 129 ? -2.069 11.199 5.086 1.00 87.06 129 LEU A O 1
ATOM 1013 N N . ARG A 1 130 ? -1.034 9.468 6.094 1.00 88.44 130 ARG A N 1
ATOM 1014 C CA . ARG A 1 130 ? -0.280 9.008 4.922 1.00 88.44 130 ARG A CA 1
ATOM 1015 C C . ARG A 1 130 ? -0.598 7.557 4.586 1.00 88.44 130 ARG A C 1
ATOM 1017 O O . ARG A 1 130 ? -1.143 6.819 5.406 1.00 88.44 130 ARG A O 1
ATOM 1024 N N . LYS A 1 131 ? -0.210 7.117 3.387 1.00 86.94 131 LYS A N 1
ATOM 1025 C CA . LYS A 1 131 ? -0.450 5.744 2.896 1.00 86.94 131 LYS A CA 1
ATOM 1026 C C . LYS A 1 131 ? 0.066 4.658 3.838 1.00 86.94 131 LYS A C 1
ATOM 1028 O O . LYS A 1 131 ? -0.599 3.638 4.015 1.00 86.94 131 LYS A O 1
ATOM 1033 N N . ARG A 1 132 ? 1.195 4.893 4.513 1.00 85.81 132 ARG A N 1
ATOM 1034 C CA . ARG A 1 132 ? 1.694 3.989 5.558 1.00 85.81 132 ARG A CA 1
ATOM 1035 C C . ARG A 1 132 ? 0.706 3.790 6.705 1.00 85.81 132 ARG A C 1
ATOM 1037 O O . ARG A 1 132 ? 0.552 2.665 7.173 1.00 85.81 132 ARG A O 1
ATOM 1044 N N . ASP A 1 133 ? 0.073 4.863 7.172 1.00 87.88 133 ASP A N 1
ATOM 1045 C CA . ASP A 1 133 ? -0.866 4.803 8.294 1.00 87.88 133 ASP A CA 1
ATOM 1046 C C . ASP A 1 133 ? -2.092 3.974 7.902 1.00 87.88 133 ASP A C 1
ATOM 1048 O O . ASP A 1 133 ? -2.501 3.077 8.640 1.00 87.88 133 ASP A O 1
ATOM 1052 N N . LEU A 1 134 ? -2.593 4.177 6.678 1.00 87.81 134 LEU A N 1
ATOM 1053 C CA . LEU A 1 134 ? -3.667 3.366 6.110 1.00 87.81 134 LEU A CA 1
ATOM 1054 C C . LEU A 1 134 ? -3.294 1.878 6.048 1.00 87.81 134 LEU A C 1
ATOM 1056 O O . LEU A 1 134 ? -4.115 1.030 6.397 1.00 87.81 134 LEU A O 1
ATOM 1060 N N . TRP A 1 135 ? -2.076 1.534 5.620 1.00 85.75 135 TRP A N 1
ATOM 1061 C CA . TRP A 1 135 ? -1.643 0.133 5.571 1.00 85.75 135 TRP A 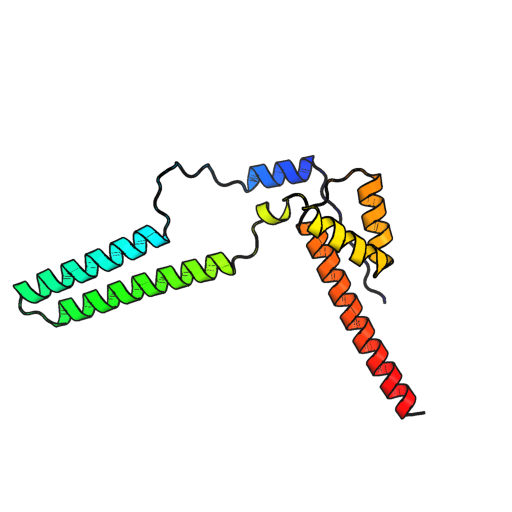CA 1
ATOM 1062 C C . TRP A 1 135 ? -1.481 -0.491 6.945 1.00 85.75 135 TRP A C 1
ATOM 1064 O O . TRP A 1 135 ? -1.847 -1.651 7.119 1.00 85.75 135 TRP A O 1
ATOM 1074 N N . ALA A 1 136 ? -0.972 0.260 7.920 1.00 86.50 136 ALA A N 1
ATOM 1075 C CA . ALA A 1 136 ? -0.891 -0.211 9.294 1.00 86.50 136 ALA A CA 1
ATOM 1076 C C . ALA A 1 136 ? -2.292 -0.521 9.846 1.00 86.50 136 ALA A C 1
ATOM 1078 O O . ALA A 1 136 ? -2.502 -1.595 10.411 1.00 86.50 136 ALA A O 1
ATOM 1079 N N . CYS A 1 137 ? -3.263 0.371 9.621 1.00 87.38 137 CYS A N 1
ATOM 1080 C CA . CYS A 1 137 ? -4.660 0.145 9.991 1.00 87.38 137 CYS A CA 1
ATOM 1081 C C . CYS A 1 137 ? -5.258 -1.076 9.272 1.00 87.38 137 CYS A C 1
ATOM 1083 O O . CYS A 1 137 ? -5.859 -1.926 9.923 1.00 87.38 137 CYS A O 1
ATOM 1085 N N . ALA A 1 138 ? -5.046 -1.207 7.959 1.00 87.62 138 ALA A N 1
ATOM 1086 C CA . ALA A 1 138 ? -5.570 -2.325 7.174 1.00 87.62 138 ALA A CA 1
ATOM 1087 C C . ALA A 1 138 ? -4.970 -3.679 7.592 1.00 87.62 138 ALA A C 1
ATOM 1089 O O . ALA A 1 138 ? -5.689 -4.671 7.684 1.00 87.62 138 ALA A O 1
ATOM 1090 N N . ALA A 1 139 ? -3.667 -3.728 7.879 1.00 86.31 139 ALA A N 1
ATOM 1091 C CA . ALA A 1 139 ? -3.004 -4.940 8.356 1.00 86.31 139 ALA A CA 1
ATOM 1092 C C . ALA A 1 139 ? -3.507 -5.354 9.745 1.00 86.31 139 ALA A C 1
ATOM 1094 O O . ALA A 1 139 ? -3.682 -6.539 10.021 1.00 86.31 139 ALA A O 1
ATOM 1095 N N . PHE A 1 140 ? -3.762 -4.381 10.621 1.00 88.19 140 PHE A N 1
ATOM 1096 C CA . PHE A 1 140 ? -4.331 -4.651 11.935 1.00 88.19 140 PHE A CA 1
ATOM 1097 C C . PHE A 1 140 ? -5.774 -5.163 11.844 1.00 88.19 140 PHE A C 1
ATOM 1099 O O . PHE A 1 140 ? -6.088 -6.174 12.466 1.00 88.19 140 PHE A O 1
ATOM 1106 N N . ALA A 1 141 ? -6.613 -4.530 11.019 1.00 87.00 141 ALA A N 1
ATOM 1107 C CA . ALA A 1 141 ? -7.977 -4.983 10.744 1.00 87.00 141 ALA A CA 1
ATOM 1108 C C . ALA A 1 141 ? -8.009 -6.437 10.237 1.00 87.00 141 ALA A C 1
ATOM 1110 O O . ALA A 1 141 ? -8.741 -7.260 10.779 1.00 87.00 141 ALA A O 1
ATOM 1111 N N . ALA A 1 142 ? -7.136 -6.787 9.285 1.00 87.56 142 ALA A N 1
ATOM 1112 C CA . ALA A 1 142 ? -7.036 -8.154 8.772 1.00 87.56 142 ALA A CA 1
ATOM 1113 C C . ALA A 1 142 ? -6.678 -9.180 9.866 1.00 87.56 142 ALA A C 1
ATOM 1115 O O . ALA A 1 142 ? -7.252 -10.267 9.908 1.00 87.56 142 ALA A O 1
ATOM 1116 N N . ASN A 1 143 ? -5.771 -8.830 10.786 1.00 86.38 143 ASN A N 1
ATOM 1117 C CA . ASN A 1 143 ? -5.432 -9.701 11.917 1.00 86.38 143 ASN A CA 1
ATOM 1118 C C . ASN A 1 143 ? -6.612 -9.887 12.886 1.00 86.38 143 ASN A C 1
ATOM 1120 O O . ASN A 1 143 ? -6.770 -10.964 13.462 1.00 86.38 143 ASN A O 1
ATOM 1124 N N . LEU A 1 144 ? -7.430 -8.850 13.094 1.00 86.62 144 LEU A N 1
ATOM 1125 C CA . LEU A 1 144 ? -8.626 -8.947 13.934 1.00 86.62 144 LEU A CA 1
ATOM 1126 C C . LEU A 1 144 ? -9.691 -9.843 13.308 1.00 86.62 144 LEU A C 1
ATOM 1128 O O . LEU A 1 144 ? -10.277 -10.661 14.016 1.00 86.62 144 LEU A O 1
ATOM 1132 N N . ASP A 1 145 ? -9.911 -9.723 12.000 1.00 87.19 145 ASP A N 1
ATOM 1133 C CA . ASP A 1 145 ? -10.854 -10.575 11.275 1.00 87.19 145 ASP A CA 1
ATOM 1134 C C . ASP A 1 145 ? -10.458 -12.049 11.378 1.00 87.19 145 ASP A C 1
ATOM 1136 O O . ASP A 1 145 ? -11.290 -12.895 11.708 1.00 87.19 145 ASP A O 1
ATOM 1140 N N . GLU A 1 146 ? -9.171 -12.351 11.196 1.00 84.94 146 GLU A N 1
ATOM 1141 C CA . GLU A 1 146 ? -8.651 -13.712 11.327 1.00 84.94 146 GLU A CA 1
ATOM 1142 C C . GLU A 1 146 ? -8.831 -14.260 12.755 1.00 84.94 146 GLU A C 1
ATOM 1144 O O . GLU A 1 146 ? -9.207 -15.418 12.954 1.00 84.94 146 GLU A O 1
ATOM 1149 N N . LEU A 1 147 ? -8.593 -13.433 13.778 1.00 85.12 147 LEU A N 1
ATOM 1150 C CA . LEU A 1 147 ? -8.822 -13.825 15.171 1.00 85.12 147 LEU A CA 1
ATOM 1151 C C . LEU A 1 147 ? -10.299 -14.087 15.458 1.00 85.12 147 LEU A C 1
ATOM 1153 O O . LEU A 1 147 ? -10.623 -15.038 16.176 1.00 85.12 147 LEU A O 1
ATOM 1157 N N . LYS A 1 148 ? -11.190 -13.263 14.904 1.00 84.69 148 LYS A N 1
ATOM 1158 C CA . LYS A 1 148 ? -12.633 -13.428 15.052 1.00 84.69 148 LYS A CA 1
ATOM 1159 C C . LYS A 1 148 ? -13.097 -14.730 14.409 1.00 84.69 148 LYS A C 1
ATOM 1161 O O . LYS A 1 148 ? -13.762 -15.518 15.071 1.00 84.69 148 LYS A O 1
ATOM 1166 N N . GLU A 1 149 ? -12.655 -15.016 13.188 1.00 86.62 149 GLU A N 1
ATOM 1167 C CA . GLU A 1 149 ? -12.983 -16.260 12.486 1.00 86.62 149 GLU A CA 1
ATOM 1168 C C . GLU A 1 149 ? -12.522 -17.499 13.266 1.00 86.62 149 GLU A C 1
ATOM 1170 O O . GLU A 1 149 ? -13.283 -18.454 13.446 1.00 86.62 149 GLU A O 1
ATOM 1175 N N . ARG A 1 150 ? -11.297 -17.469 13.808 1.00 84.69 150 ARG A N 1
ATOM 1176 C CA . ARG A 1 150 ? -10.782 -18.548 14.665 1.00 84.69 150 ARG A CA 1
ATOM 1177 C C . ARG A 1 150 ? -11.606 -18.711 15.943 1.00 84.69 150 ARG A C 1
ATOM 1179 O O . ARG A 1 150 ? -11.845 -19.839 16.368 1.00 84.69 150 ARG A O 1
ATOM 1186 N N . THR A 1 151 ? -12.034 -17.610 16.556 1.00 86.81 151 THR A N 1
ATOM 1187 C CA . THR A 1 151 ? -12.841 -17.633 17.786 1.00 86.81 151 THR A CA 1
ATOM 1188 C C . THR A 1 151 ? -14.229 -18.212 17.515 1.00 86.81 151 THR A C 1
ATOM 1190 O O . THR A 1 151 ? -14.636 -19.153 18.197 1.00 86.81 151 THR A O 1
ATOM 1193 N N . ASP A 1 152 ? -14.897 -17.745 16.459 1.00 88.00 152 ASP A N 1
ATOM 1194 C CA . ASP A 1 152 ? -16.200 -18.248 16.019 1.00 88.00 152 ASP A CA 1
ATOM 1195 C C . ASP A 1 152 ? -16.135 -19.748 15.683 1.00 88.00 152 ASP A C 1
ATOM 1197 O O . ASP A 1 152 ? -17.041 -20.517 16.017 1.00 88.00 152 ASP A O 1
ATOM 1201 N N . ALA A 1 153 ? -15.047 -20.201 15.048 1.00 87.06 153 ALA A N 1
ATOM 1202 C CA . ALA A 1 153 ? -14.827 -21.615 14.759 1.00 87.06 153 ALA A CA 1
ATOM 1203 C C . ALA A 1 153 ? -14.707 -22.461 16.040 1.00 87.06 153 ALA A C 1
ATOM 1205 O O . ALA A 1 153 ? -15.307 -23.535 16.129 1.00 87.06 153 ALA A O 1
ATOM 1206 N N . VAL A 1 154 ? -13.978 -21.976 17.050 1.00 87.19 154 VAL A N 1
ATOM 1207 C CA . VAL A 1 154 ? -13.840 -22.658 18.347 1.00 87.19 154 VAL A CA 1
ATOM 1208 C C . VAL A 1 154 ? -15.173 -22.708 19.097 1.00 87.19 154 VAL A C 1
ATOM 1210 O O . VAL A 1 154 ? -15.522 -23.756 19.642 1.00 87.19 154 VAL A O 1
ATOM 1213 N N . GLU A 1 155 ? -15.950 -21.624 19.101 1.00 86.00 155 GLU A N 1
ATOM 1214 C CA . GLU A 1 155 ? -17.274 -21.607 19.738 1.00 86.00 155 GLU A CA 1
ATOM 1215 C C . GLU A 1 155 ? -18.246 -22.590 19.080 1.00 86.00 155 GLU A C 1
ATOM 1217 O O . GLU A 1 155 ? -18.954 -23.319 19.778 1.00 86.00 155 GLU A O 1
ATOM 1222 N N . ARG A 1 156 ? -18.235 -22.693 17.745 1.00 84.19 156 ARG A N 1
ATOM 1223 C CA . ARG A 1 156 ? -19.034 -23.698 17.025 1.00 84.19 156 ARG A CA 1
ATOM 1224 C C . ARG A 1 156 ? -18.648 -25.120 17.417 1.00 84.19 156 ARG A C 1
ATOM 1226 O O . ARG A 1 156 ? -19.533 -25.930 17.674 1.00 84.19 156 ARG A O 1
ATOM 1233 N N . LEU A 1 157 ? -17.351 -25.423 17.500 1.00 85.25 157 LEU A N 1
ATOM 1234 C CA . LEU A 1 157 ? -16.879 -26.741 17.937 1.00 85.25 157 LEU A CA 1
ATOM 1235 C C . LEU A 1 157 ? -17.317 -27.056 19.371 1.00 85.25 157 LEU A C 1
ATOM 1237 O O . LEU A 1 157 ? -17.752 -28.172 19.646 1.00 85.25 157 LEU A O 1
ATOM 1241 N N . ARG A 1 158 ? -17.262 -26.065 20.267 1.00 80.38 158 ARG A N 1
ATOM 1242 C CA . ARG A 1 158 ? -17.717 -26.212 21.654 1.00 80.38 158 ARG A CA 1
ATOM 1243 C C . ARG A 1 158 ? -19.218 -26.497 21.742 1.00 80.38 158 ARG A C 1
ATOM 1245 O O . ARG A 1 158 ? -19.613 -27.351 22.525 1.00 80.38 158 ARG A O 1
ATOM 1252 N N . ASN A 1 159 ? -20.031 -25.830 20.924 1.00 79.38 159 ASN A N 1
ATOM 1253 C CA . ASN A 1 159 ? -21.484 -26.030 20.889 1.00 79.38 159 ASN A CA 1
ATOM 1254 C C . ASN A 1 159 ? -21.906 -27.369 20.264 1.00 79.38 159 ASN A C 1
ATOM 1256 O O . ASN A 1 159 ? -23.009 -27.823 20.521 1.00 79.38 159 ASN A O 1
ATOM 1260 N N . ILE A 1 160 ? -21.055 -28.003 19.449 1.00 78.88 160 ILE A N 1
ATOM 1261 C CA . ILE A 1 160 ? -21.300 -29.352 18.902 1.00 78.88 160 ILE A CA 1
ATOM 1262 C C . ILE A 1 160 ? -20.983 -30.446 19.938 1.00 78.88 160 ILE A C 1
ATOM 1264 O O . ILE A 1 160 ? -21.518 -31.548 19.857 1.00 78.88 160 ILE A O 1
ATOM 1268 N N . GLN A 1 161 ? -20.090 -30.164 20.890 1.00 61.47 161 GLN A N 1
ATOM 1269 C CA . GLN A 1 161 ? -19.682 -31.106 21.939 1.00 61.47 161 GLN A CA 1
ATOM 1270 C C . GLN A 1 161 ? -20.546 -31.039 23.211 1.00 61.47 161 GLN A C 1
ATOM 1272 O O . GLN A 1 161 ? -20.369 -31.886 24.088 1.00 61.47 161 GLN A O 1
ATOM 1277 N N . ALA A 1 162 ? -21.424 -30.038 23.323 1.00 56.00 162 ALA A N 1
ATOM 1278 C CA . ALA A 1 162 ? -22.374 -29.854 24.421 1.00 56.00 162 ALA A CA 1
ATOM 1279 C C . ALA A 1 162 ? -23.740 -30.457 24.070 1.00 56.00 162 ALA A C 1
ATOM 1281 O O . ALA A 1 162 ? -24.369 -31.022 24.991 1.00 56.00 162 ALA A O 1
#

Foldseek 3Di:
DQDAQDDDFDAPVVLVVLCVVPPDDDDPPPDDDPLVVLLVVLVVLLVVQVVVCVVPVPVVSNVVSPVSSVVSNVVSVVVVVCVVVPDPDSNQQSAFDDPVLVVVLVVLVVVDVSSVVNVVVCVVVVGGHGNNNSVSSVVSSVVVVVVVVVVVVVVVVVVVVD

Secondary structure (DSSP, 8-state):
-PPPP---PPPHHHHHHHHHHH-PPPPPTTPPPHHHHHHHHHHHHHHHHHHHHHHHT-HHHHHHHHHHHHHHHHHHHHHHHHHHSSPPPHHHHTSBPPHHHHHHHHHHHHH-HHHHHHHHHHHHTT---BHHHHHHHHHHHHHHHHHHHHHHHHHHHHHHH-

Radius of gyration: 26.74 Å; chains: 1; bounding box: 53×49×69 Å

Sequence (162 aa):
MAPKFTHECYDDATAATLKKKHTPPPIAPGRPTAETKFVALGIVLIFAGFAVGGIFGAPWVAIAACLIGFLCFMWSRVEAWESRHRRPGVLDEIEPLDARELNRMADMAETYPELHSHITAWVKERKTLRKRDLWACAAFAANLDELKERTDAVERLRNIQA

pLDDT: mean 77.46, std 10.69, range [42.47, 91.25]